Protein AF-A0A818J536-F1 (afdb_monomer_lite)

pLDDT: mean 85.76, std 17.05, range [38.12, 98.44]

Radius of gyration: 24.27 Å; chains: 1; bounding box: 69×27×53 Å

Sequence (63 aa):
MQIDNHNTTHQILDLEDLTFSQGSHFMSNKTCQLPNGSFRLQKKGYEEIHIPSLKPSRPNAEE

Secondary structure (DSSP, 8-state):
---------PPP--TTTTS-TTGGG----S--PPPTT-EEEEETTEEEEE-PPPPPPPS----

Structure (mmCIF, N/CA/C/O backbone):
data_AF-A0A818J536-F1
#
_entry.id   AF-A0A818J536-F1
#
loop_
_atom_site.group_PDB
_atom_site.id
_atom_site.type_symbol
_atom_site.label_atom_id
_atom_site.label_alt_id
_atom_site.label_comp_id
_atom_site.label_asym_id
_atom_site.label_entity_id
_atom_site.label_seq_id
_atom_site.pdbx_PDB_ins_code
_atom_site.Cartn_x
_atom_site.Cartn_y
_atom_site.Cartn_z
_atom_site.occupancy
_atom_site.B_iso_or_equiv
_atom_site.auth_seq_id
_atom_site.auth_comp_id
_atom_site.auth_asym_id
_atom_site.auth_atom_id
_atom_site.pdbx_PDB_model_num
ATOM 1 N N . MET A 1 1 ? 51.411 -21.052 -18.194 1.00 43.56 1 MET A N 1
ATOM 2 C CA . MET A 1 1 ? 50.121 -20.579 -17.656 1.00 43.56 1 MET A CA 1
ATOM 3 C C . MET A 1 1 ? 49.135 -20.612 -18.803 1.00 43.56 1 MET A C 1
ATOM 5 O O . MET A 1 1 ? 49.229 -19.772 -19.688 1.00 43.56 1 MET A O 1
ATOM 9 N N . GLN A 1 2 ? 48.311 -21.657 -18.860 1.00 38.12 2 GLN A N 1
ATOM 10 C CA . GLN A 1 2 ? 47.226 -21.742 -19.830 1.00 38.12 2 GLN A CA 1
ATOM 11 C C . GLN A 1 2 ? 46.166 -20.736 -19.370 1.00 38.12 2 GLN A C 1
ATOM 13 O O . GLN A 1 2 ? 45.735 -20.796 -18.223 1.00 38.12 2 GLN A O 1
ATOM 18 N N . ILE A 1 3 ? 45.849 -19.749 -20.205 1.00 52.25 3 ILE A N 1
ATOM 19 C CA . ILE A 1 3 ? 44.766 -18.805 -19.928 1.00 52.25 3 ILE A CA 1
ATOM 20 C C . ILE A 1 3 ? 43.482 -19.544 -20.288 1.00 52.25 3 ILE A C 1
ATOM 22 O O . ILE A 1 3 ? 43.245 -19.830 -21.463 1.00 52.25 3 ILE A O 1
ATOM 26 N N . ASP A 1 4 ? 42.699 -19.898 -19.274 1.00 50.50 4 ASP A N 1
ATOM 27 C CA . ASP A 1 4 ? 41.391 -20.514 -19.4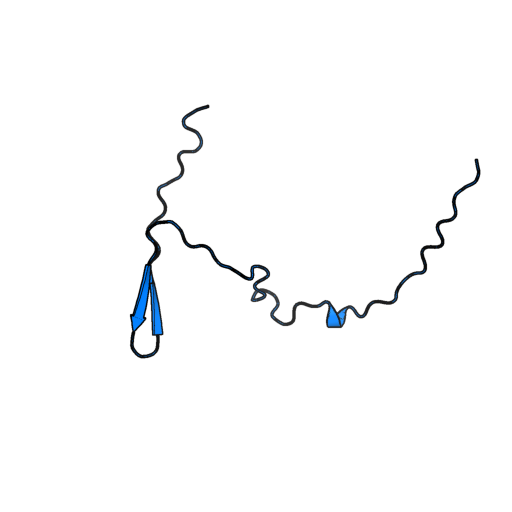47 1.00 50.50 4 ASP A CA 1
ATOM 28 C C . ASP A 1 4 ? 40.470 -19.494 -20.120 1.00 50.50 4 ASP A C 1
ATOM 30 O O . ASP A 1 4 ? 39.908 -18.592 -19.499 1.00 50.50 4 ASP A O 1
ATOM 34 N N . ASN A 1 5 ? 40.371 -19.595 -21.443 1.00 55.00 5 ASN A N 1
ATOM 35 C CA . ASN A 1 5 ? 39.486 -18.784 -22.255 1.00 55.00 5 ASN A CA 1
ATOM 36 C C . ASN A 1 5 ? 38.055 -19.281 -22.029 1.00 55.00 5 ASN A C 1
ATOM 38 O O . ASN A 1 5 ? 37.541 -20.106 -22.788 1.00 55.00 5 ASN A O 1
ATOM 42 N N . HIS A 1 6 ? 37.427 -18.817 -20.949 1.00 61.59 6 HIS A N 1
ATOM 43 C CA . HIS A 1 6 ? 36.001 -18.998 -20.729 1.00 61.59 6 HIS A CA 1
ATOM 44 C C . HIS A 1 6 ? 35.266 -18.361 -21.914 1.00 61.59 6 HIS A C 1
ATOM 46 O O . HIS A 1 6 ? 35.175 -17.141 -22.038 1.00 61.59 6 HIS A O 1
ATOM 52 N N . ASN A 1 7 ? 34.799 -19.205 -22.833 1.00 59.72 7 ASN A N 1
ATOM 53 C CA . ASN A 1 7 ? 33.921 -18.826 -23.927 1.00 59.72 7 ASN A CA 1
ATOM 54 C C . ASN A 1 7 ? 32.562 -18.441 -23.332 1.00 59.72 7 ASN A C 1
ATOM 56 O O . ASN A 1 7 ? 31.631 -19.245 -23.295 1.00 59.72 7 ASN A O 1
ATOM 60 N N . THR A 1 8 ? 32.469 -17.232 -22.787 1.00 62.97 8 THR A N 1
ATOM 61 C CA . THR A 1 8 ? 31.202 -16.672 -22.335 1.00 62.97 8 THR A CA 1
ATOM 62 C C . THR A 1 8 ? 30.443 -16.238 -23.581 1.00 62.97 8 THR A C 1
ATOM 6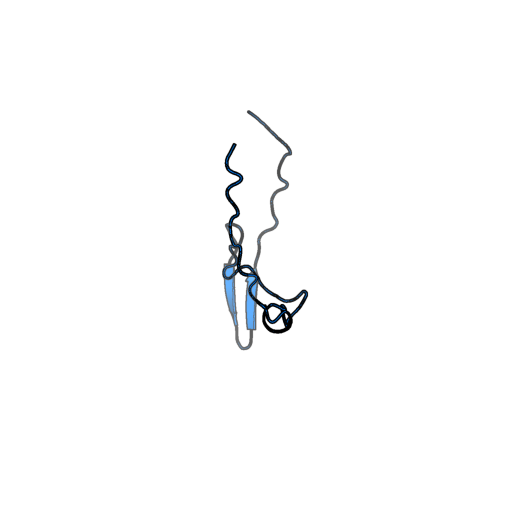4 O O . THR A 1 8 ? 30.623 -15.135 -24.089 1.00 62.97 8 THR A O 1
ATOM 67 N N . THR A 1 9 ? 29.622 -17.132 -24.126 1.00 76.06 9 THR A N 1
ATOM 68 C CA . THR A 1 9 ? 28.656 -16.783 -25.169 1.00 76.06 9 THR A CA 1
ATOM 69 C C . THR A 1 9 ? 27.741 -15.684 -24.629 1.00 76.06 9 THR A C 1
ATOM 71 O O . THR A 1 9 ? 27.022 -15.910 -23.653 1.00 76.06 9 THR A O 1
ATOM 74 N N . HIS A 1 10 ? 27.779 -14.491 -25.223 1.00 82.19 10 HIS A N 1
ATOM 75 C CA . HIS A 1 10 ? 26.911 -13.389 -24.813 1.00 82.19 10 HIS A CA 1
ATOM 76 C C . HIS A 1 10 ? 25.459 -13.696 -25.192 1.00 82.19 10 HIS A C 1
ATOM 78 O O . HIS A 1 10 ? 25.158 -13.974 -26.353 1.00 82.19 10 HIS A O 1
ATOM 84 N N . GLN A 1 11 ? 24.562 -13.644 -24.210 1.00 88.06 11 GLN A N 1
ATOM 85 C CA . GLN A 1 11 ? 23.125 -13.758 -24.437 1.00 88.06 11 GLN A CA 1
ATOM 86 C C . GLN A 1 11 ? 22.560 -12.376 -24.773 1.00 88.06 11 GLN A C 1
ATOM 88 O O . GLN A 1 11 ? 22.825 -11.409 -24.059 1.00 88.06 11 GLN A O 1
ATOM 93 N N . ILE A 1 12 ? 21.794 -12.283 -25.863 1.00 92.88 12 ILE A N 1
ATOM 94 C CA . ILE A 1 12 ? 21.012 -11.082 -26.173 1.00 92.88 12 ILE A CA 1
ATOM 95 C C . ILE A 1 12 ? 19.802 -11.086 -25.240 1.00 92.88 12 ILE A C 1
ATOM 97 O O . ILE A 1 12 ? 19.054 -12.061 -25.207 1.00 92.88 12 ILE A O 1
ATOM 101 N N . LEU A 1 13 ? 19.638 -10.008 -24.479 1.00 94.69 13 LEU A N 1
ATOM 102 C CA . LEU A 1 13 ? 18.512 -9.810 -23.574 1.00 94.69 13 LEU A CA 1
ATOM 103 C C . LEU A 1 13 ? 17.584 -8.751 -24.157 1.00 94.69 13 LEU A C 1
ATOM 105 O O . LEU A 1 13 ? 18.054 -7.725 -24.652 1.00 94.69 13 LEU A O 1
ATOM 109 N N . ASP A 1 14 ? 16.282 -8.988 -24.053 1.00 95.69 14 ASP A N 1
ATOM 110 C CA . ASP A 1 14 ? 15.295 -7.935 -24.237 1.00 95.69 14 ASP A CA 1
ATOM 111 C C . ASP A 1 14 ? 15.212 -7.124 -22.942 1.00 95.69 14 ASP A C 1
ATOM 113 O O . ASP A 1 14 ? 14.845 -7.637 -21.884 1.00 95.69 14 ASP A O 1
ATOM 117 N N . LEU A 1 15 ? 15.637 -5.865 -23.007 1.00 96.44 15 LEU A N 1
ATOM 118 C CA . LEU A 1 15 ? 15.633 -4.989 -21.843 1.00 96.44 15 LEU A CA 1
ATOM 119 C C . LEU A 1 15 ? 14.237 -4.446 -21.544 1.00 96.44 15 LEU A C 1
ATOM 121 O O . LEU A 1 15 ? 13.997 -4.102 -20.391 1.00 96.44 15 LEU A O 1
ATOM 125 N N . GLU A 1 16 ? 13.341 -4.395 -22.535 1.00 95.38 16 GLU A N 1
ATOM 126 C CA . GLU A 1 16 ? 11.968 -3.920 -22.354 1.00 95.38 16 GLU A CA 1
ATOM 127 C C . GLU A 1 16 ? 11.186 -4.893 -21.465 1.00 95.38 16 GLU A C 1
ATOM 129 O O . GLU A 1 16 ? 10.547 -4.477 -20.498 1.00 95.38 16 GLU A O 1
ATOM 134 N N . ASP A 1 17 ? 11.352 -6.196 -21.697 1.00 95.62 17 ASP A N 1
ATOM 135 C CA . ASP A 1 17 ? 10.761 -7.265 -20.880 1.00 95.62 17 ASP A CA 1
ATOM 136 C C . ASP A 1 17 ? 11.273 -7.277 -19.428 1.00 95.62 17 ASP A C 1
ATOM 138 O O . ASP A 1 17 ? 10.592 -7.758 -18.519 1.00 95.62 17 ASP A O 1
ATOM 142 N N . LEU A 1 18 ? 12.474 -6.746 -19.188 1.00 95.50 18 LEU A N 1
ATOM 143 C CA . LEU A 1 18 ? 13.065 -6.639 -17.851 1.00 95.50 18 LEU A CA 1
ATOM 144 C C . LEU A 1 18 ? 12.659 -5.355 -17.118 1.00 95.50 18 LEU A C 1
ATOM 146 O O . LEU A 1 18 ? 13.015 -5.179 -15.948 1.00 95.50 18 LEU A O 1
ATOM 150 N N . THR A 1 19 ? 11.929 -4.449 -17.771 1.00 96.06 19 THR A N 1
ATOM 151 C CA . THR A 1 19 ? 11.471 -3.218 -17.130 1.00 96.06 19 THR A CA 1
ATOM 152 C C . THR A 1 19 ? 10.359 -3.482 -16.115 1.00 96.06 19 THR A C 1
ATOM 154 O O . THR A 1 19 ? 9.504 -4.357 -16.259 1.00 96.06 19 THR A O 1
ATOM 157 N N . PHE A 1 20 ? 10.323 -2.663 -15.063 1.00 96.88 20 PHE A N 1
ATOM 158 C CA . PHE A 1 20 ? 9.185 -2.625 -14.151 1.00 96.88 20 PHE A CA 1
ATOM 159 C C . PHE A 1 20 ? 8.131 -1.668 -14.709 1.00 96.88 20 PHE A C 1
ATOM 161 O O . PHE A 1 20 ? 8.209 -0.462 -14.486 1.00 96.88 20 PHE A O 1
ATOM 168 N N . SER A 1 21 ? 7.117 -2.200 -15.393 1.00 96.00 21 SER A N 1
ATOM 169 C CA . SER A 1 21 ? 6.061 -1.397 -16.036 1.00 96.00 21 SER A CA 1
ATOM 170 C C . SER A 1 21 ? 5.305 -0.447 -15.089 1.00 96.00 21 SER A C 1
ATOM 172 O O . SER A 1 21 ? 4.806 0.588 -15.520 1.00 96.00 21 SER A O 1
ATOM 174 N N . GLN A 1 22 ? 5.237 -0.766 -13.790 1.00 96.94 22 GLN A N 1
ATOM 175 C CA . GLN A 1 22 ? 4.624 0.082 -12.752 1.00 96.94 22 GLN A CA 1
ATOM 176 C C . GLN A 1 22 ? 5.586 1.121 -12.144 1.00 96.94 22 GLN A C 1
ATOM 178 O O . GLN A 1 22 ? 5.174 1.923 -11.305 1.00 96.94 22 GLN A O 1
ATOM 183 N N . GLY A 1 23 ? 6.868 1.110 -12.520 1.00 95.12 23 GLY A N 1
ATOM 184 C CA . GLY A 1 23 ? 7.879 2.032 -12.003 1.00 95.12 23 GLY A CA 1
ATOM 185 C C . GLY A 1 23 ? 7.930 2.060 -10.471 1.00 95.12 23 GLY A C 1
ATOM 186 O O . GLY A 1 23 ? 8.069 1.023 -9.825 1.00 95.12 23 GLY A O 1
ATOM 187 N N . SER A 1 24 ? 7.775 3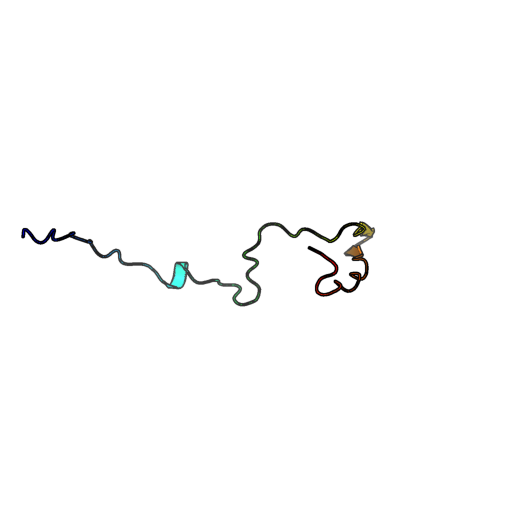.248 -9.877 1.00 96.69 24 SER A N 1
ATOM 188 C CA . SER A 1 24 ? 7.802 3.456 -8.418 1.00 96.69 24 SER A CA 1
ATOM 189 C C . SER A 1 24 ? 6.677 2.750 -7.649 1.00 96.69 24 SER A C 1
ATOM 191 O O . SER A 1 24 ? 6.785 2.594 -6.434 1.00 96.69 24 SER A O 1
ATOM 193 N N . HIS A 1 25 ? 5.619 2.298 -8.328 1.00 97.00 25 HIS A N 1
ATOM 194 C CA . HIS A 1 25 ? 4.545 1.504 -7.728 1.00 97.00 25 HIS A CA 1
ATOM 195 C C . HIS A 1 25 ? 4.830 -0.005 -7.728 1.00 97.00 25 HIS A C 1
ATOM 197 O O . HIS A 1 25 ? 4.009 -0.785 -7.238 1.00 97.00 25 HIS A O 1
ATOM 203 N N . PHE A 1 26 ? 5.971 -0.451 -8.264 1.00 96.69 26 PHE A N 1
ATOM 204 C CA . PHE A 1 26 ? 6.333 -1.862 -8.255 1.00 96.69 26 PHE A CA 1
ATOM 205 C C . PHE A 1 26 ? 6.587 -2.362 -6.824 1.00 96.69 26 PHE A C 1
ATOM 207 O O . PHE A 1 26 ? 7.586 -2.033 -6.185 1.00 96.69 26 PHE A O 1
ATOM 214 N N . MET A 1 27 ? 5.681 -3.205 -6.323 1.00 95.81 27 MET A N 1
ATOM 215 C CA . MET A 1 27 ? 5.850 -3.894 -5.045 1.00 95.81 27 MET A CA 1
ATOM 216 C C . MET A 1 27 ? 6.738 -5.130 -5.224 1.00 95.81 27 MET A C 1
ATOM 218 O O . MET A 1 27 ? 6.251 -6.239 -5.472 1.00 95.81 27 MET A O 1
ATOM 222 N N . SER A 1 28 ? 8.054 -4.942 -5.080 1.00 95.75 28 SER A N 1
ATOM 223 C CA . SER A 1 28 ? 9.020 -6.052 -5.065 1.00 95.75 28 SER A CA 1
ATOM 224 C C . SER A 1 28 ? 8.714 -7.056 -3.946 1.00 95.75 28 SER A C 1
ATOM 226 O O . SER A 1 28 ? 8.914 -8.259 -4.110 1.00 95.75 28 SER A O 1
ATOM 228 N N . ASN A 1 29 ? 8.188 -6.583 -2.812 1.00 95.88 29 ASN A N 1
ATOM 229 C CA . ASN A 1 29 ? 7.740 -7.427 -1.712 1.00 95.88 29 ASN A CA 1
ATOM 230 C C . ASN A 1 29 ? 6.345 -8.019 -1.994 1.00 95.88 29 ASN A C 1
ATOM 232 O O . ASN A 1 29 ? 5.364 -7.298 -2.153 1.00 95.88 29 ASN A O 1
ATOM 236 N N . LYS A 1 30 ? 6.238 -9.356 -2.000 1.00 94.88 30 LYS A N 1
ATOM 237 C CA . LYS A 1 30 ? 4.951 -10.066 -2.174 1.00 94.88 30 LYS A CA 1
ATOM 238 C C . LYS A 1 30 ? 4.088 -10.082 -0.915 1.00 94.88 30 LYS A C 1
ATOM 240 O O . LYS A 1 30 ? 2.882 -10.289 -0.995 1.00 94.88 30 LYS A O 1
ATOM 245 N N . THR A 1 31 ? 4.708 -9.870 0.241 1.00 95.19 31 THR A N 1
ATOM 246 C CA . THR A 1 31 ? 4.039 -9.831 1.541 1.00 95.19 31 THR A CA 1
ATOM 247 C C . THR A 1 31 ? 4.385 -8.543 2.273 1.00 95.19 31 THR A C 1
ATOM 249 O O . THR A 1 31 ? 5.496 -8.027 2.139 1.00 95.19 31 THR A O 1
ATOM 252 N N . CYS A 1 32 ? 3.449 -8.051 3.080 1.00 93.94 32 CYS A N 1
ATOM 253 C CA . CYS A 1 32 ? 3.659 -6.943 4.003 1.00 93.94 32 CYS A CA 1
ATOM 254 C C . CYS A 1 32 ? 3.339 -7.434 5.417 1.00 93.94 32 CYS A C 1
ATOM 256 O O . CYS A 1 32 ? 2.212 -7.854 5.686 1.00 93.94 32 CYS A O 1
ATOM 258 N N . GLN A 1 33 ? 4.334 -7.423 6.302 1.00 94.62 33 GLN A N 1
ATOM 259 C CA . GLN A 1 33 ? 4.136 -7.695 7.722 1.00 94.62 33 GLN A CA 1
ATOM 260 C C . GLN A 1 33 ? 3.881 -6.379 8.454 1.00 94.62 33 GLN A C 1
ATOM 262 O O . GLN A 1 33 ? 4.644 -5.424 8.320 1.00 94.62 33 GLN A O 1
ATOM 267 N N . LEU A 1 34 ? 2.804 -6.343 9.234 1.00 94.81 34 LEU A N 1
ATOM 268 C CA . LEU A 1 34 ? 2.440 -5.179 10.033 1.00 94.81 34 LEU A CA 1
ATOM 269 C C . LEU A 1 34 ? 2.996 -5.315 11.459 1.00 94.81 34 LEU A C 1
ATOM 271 O O . LEU A 1 34 ? 3.151 -6.440 11.942 1.00 94.81 34 LEU A O 1
ATOM 275 N N . PRO A 1 35 ? 3.269 -4.198 12.159 1.00 94.88 35 PRO A N 1
ATOM 276 C CA . PRO A 1 35 ? 3.699 -4.230 13.552 1.00 94.88 35 PRO A CA 1
ATOM 277 C C . PRO A 1 35 ? 2.715 -4.979 14.457 1.00 94.88 35 PRO A C 1
ATOM 279 O O . PRO A 1 35 ? 1.501 -4.953 14.233 1.00 94.88 35 PRO A O 1
ATOM 282 N N . ASN A 1 36 ? 3.225 -5.585 15.531 1.00 91.94 36 ASN A N 1
ATOM 283 C CA . ASN A 1 36 ? 2.386 -6.213 16.553 1.00 91.94 36 ASN A CA 1
ATOM 284 C C . ASN A 1 36 ? 1.350 -5.222 17.102 1.00 91.94 36 ASN A C 1
ATOM 286 O O . ASN A 1 36 ? 1.672 -4.069 17.383 1.00 91.94 36 ASN A O 1
ATOM 290 N N . GLY A 1 37 ? 0.112 -5.690 17.272 1.00 94.38 37 GLY A N 1
ATOM 291 C CA . GLY A 1 37 ? -1.023 -4.854 17.678 1.00 94.38 37 GLY A CA 1
ATOM 292 C C . GLY A 1 37 ? -1.749 -4.167 16.518 1.00 94.38 37 GLY A C 1
ATOM 293 O O . GLY A 1 37 ? -2.769 -3.527 16.754 1.00 94.38 37 GLY A O 1
ATOM 294 N N . SER A 1 38 ? -1.271 -4.316 15.277 1.00 97.31 38 SER A N 1
ATOM 295 C CA . SER A 1 38 ? -2.046 -3.919 14.096 1.00 97.31 38 SER A CA 1
ATOM 296 C C . SER A 1 38 ? -3.279 -4.806 13.932 1.00 97.31 38 SER A C 1
ATOM 298 O O . SER A 1 38 ? -3.225 -6.006 14.206 1.00 97.31 38 SER A O 1
ATOM 300 N N . PHE A 1 39 ? -4.381 -4.239 13.444 1.00 97.19 39 PHE A N 1
ATOM 301 C CA . PHE A 1 39 ? -5.621 -4.982 13.216 1.00 97.19 39 PHE A CA 1
ATOM 302 C C . PHE A 1 39 ? -6.364 -4.505 11.965 1.00 97.19 39 PHE A C 1
ATOM 304 O O . PHE A 1 39 ? -6.179 -3.382 11.493 1.00 97.19 39 PHE A O 1
ATOM 311 N N . ARG A 1 40 ? -7.203 -5.392 11.417 1.00 97.50 40 ARG A N 1
ATOM 312 C CA . ARG A 1 40 ? -8.017 -5.161 10.218 1.00 97.50 40 ARG A CA 1
ATOM 313 C C . ARG A 1 40 ? -9.495 -5.173 10.584 1.00 97.50 40 ARG A C 1
ATOM 315 O O . ARG A 1 40 ? -9.941 -6.103 11.252 1.00 97.50 40 ARG A O 1
ATOM 322 N N . LEU A 1 41 ? -10.257 -4.205 10.080 1.00 98.12 41 LEU A N 1
ATOM 323 C CA . LEU A 1 41 ? -11.719 -4.250 10.080 1.00 98.12 41 LEU A CA 1
ATOM 324 C C . LEU A 1 41 ? -12.250 -4.201 8.650 1.00 98.12 41 LEU A C 1
ATOM 326 O O . LEU A 1 41 ? -11.881 -3.324 7.872 1.00 98.12 41 LEU A O 1
ATOM 330 N N . GLN A 1 42 ? -13.158 -5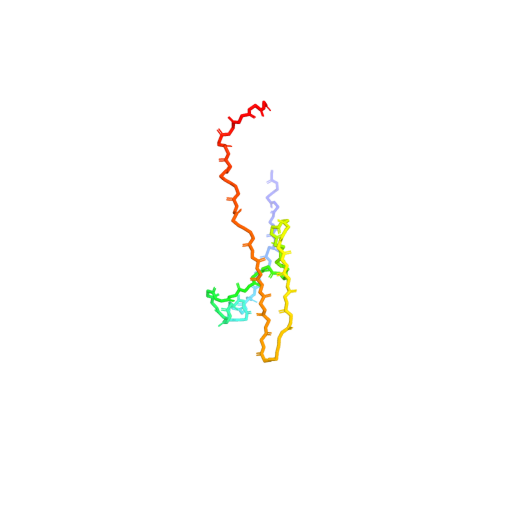.116 8.323 1.00 98.44 42 GLN A N 1
ATOM 331 C CA . GLN A 1 42 ? -13.876 -5.103 7.052 1.00 98.44 42 GLN A CA 1
ATOM 332 C C . GLN A 1 42 ? -15.188 -4.337 7.214 1.00 98.44 42 GLN A C 1
ATOM 334 O O . GLN A 1 42 ? -15.987 -4.640 8.101 1.00 98.44 42 GLN A O 1
ATOM 339 N N . LY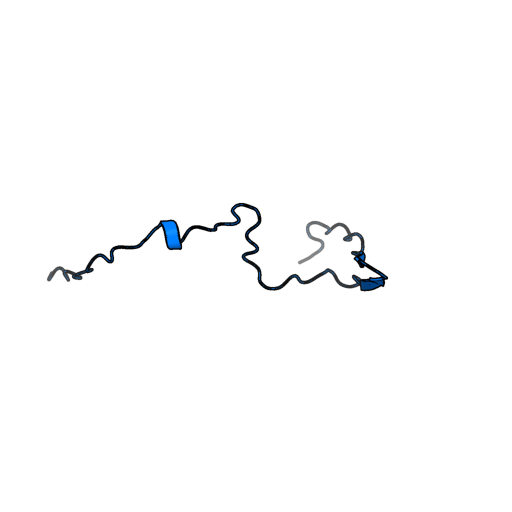S A 1 43 ? -15.410 -3.337 6.360 1.00 97.62 43 LYS A N 1
ATOM 340 C CA . LYS A 1 43 ? -16.635 -2.534 6.317 1.00 97.62 43 LYS A CA 1
ATOM 341 C C . LYS A 1 43 ? -17.236 -2.590 4.917 1.00 97.62 43 LYS A C 1
ATOM 343 O O . LYS A 1 43 ? -16.643 -3.101 3.968 1.00 97.62 43 LYS A O 1
ATOM 348 N N . LYS A 1 44 ? -18.457 -2.078 4.768 1.00 98.12 44 LYS A N 1
ATOM 349 C CA . LYS A 1 44 ? -19.115 -2.048 3.460 1.00 98.12 44 LYS A CA 1
ATOM 350 C C . LYS A 1 44 ? -18.346 -1.114 2.518 1.00 98.12 44 LYS A C 1
ATOM 352 O O . LYS A 1 44 ? -18.380 0.097 2.694 1.00 98.12 44 LYS A O 1
ATOM 357 N N . GLY A 1 45 ? -17.700 -1.692 1.506 1.00 97.88 45 GLY A N 1
ATOM 358 C CA . GLY A 1 45 ? -17.016 -0.962 0.435 1.00 97.88 45 GLY A CA 1
ATOM 359 C C . GLY A 1 45 ? -15.552 -0.611 0.703 1.00 97.88 45 GLY A C 1
ATOM 360 O O . GLY A 1 45 ? -14.925 -0.041 -0.183 1.00 97.88 45 GLY A O 1
ATOM 361 N N . TYR A 1 46 ? -14.999 -0.941 1.876 1.00 98.00 46 TYR A N 1
ATOM 362 C CA . TYR A 1 46 ? -13.593 -0.679 2.190 1.00 98.00 46 TYR A CA 1
ATOM 363 C C . TYR A 1 46 ? -13.084 -1.513 3.377 1.00 98.00 46 TYR A C 1
ATOM 365 O O . TYR A 1 46 ? -13.862 -2.024 4.186 1.00 98.00 46 TYR A O 1
ATOM 373 N N . GLU A 1 47 ? -11.761 -1.628 3.490 1.00 97.88 47 GLU A N 1
ATOM 374 C CA . GLU A 1 47 ? -11.086 -2.190 4.662 1.00 97.88 47 GLU A CA 1
ATOM 375 C C . GLU A 1 47 ? -10.358 -1.079 5.428 1.00 97.88 47 GLU A C 1
ATOM 377 O O . GLU A 1 47 ? -9.745 -0.194 4.832 1.00 97.88 47 GLU A O 1
ATOM 382 N N . GLU A 1 48 ? -10.408 -1.137 6.757 1.00 98.00 48 GLU A N 1
ATOM 383 C CA . GLU A 1 48 ? -9.612 -0.287 7.640 1.00 98.00 48 GLU A CA 1
ATOM 384 C C . GLU A 1 48 ? -8.468 -1.106 8.230 1.00 98.00 48 GLU A C 1
ATOM 386 O O . GLU A 1 48 ? -8.694 -2.133 8.874 1.00 98.00 48 GLU A O 1
ATOM 391 N N . ILE A 1 49 ? -7.241 -0.631 8.035 1.00 97.38 49 ILE A N 1
ATOM 392 C CA . ILE A 1 49 ? -6.044 -1.185 8.663 1.00 97.38 49 ILE A CA 1
ATOM 393 C C . ILE A 1 49 ? -5.549 -0.170 9.686 1.00 97.38 49 ILE A C 1
ATOM 395 O O . ILE A 1 49 ? -5.178 0.947 9.333 1.00 97.38 49 ILE A O 1
ATOM 399 N N . HIS A 1 50 ? -5.551 -0.562 10.955 1.00 97.62 50 HIS A N 1
ATOM 400 C CA . HIS A 1 50 ? -5.074 0.268 12.055 1.00 97.62 50 HIS A CA 1
ATOM 401 C C . HIS A 1 50 ? -3.679 -0.196 12.452 1.00 97.62 50 HIS A C 1
ATOM 403 O O . HIS A 1 50 ? -3.486 -1.367 12.783 1.00 97.62 50 HIS A O 1
ATOM 409 N N . ILE A 1 51 ? -2.715 0.725 12.409 1.00 96.56 51 ILE A N 1
ATOM 410 C CA . ILE A 1 51 ? -1.320 0.482 12.785 1.00 96.56 51 ILE A CA 1
ATOM 411 C C . ILE A 1 51 ? -1.037 1.259 14.075 1.00 96.56 51 ILE A C 1
ATOM 413 O O . ILE A 1 51 ? -1.266 2.471 14.102 1.00 96.56 51 ILE A O 1
ATOM 417 N N . PRO A 1 52 ? -0.558 0.610 15.149 1.00 95.25 52 PRO A N 1
ATOM 418 C CA . PRO A 1 52 ? -0.212 1.318 16.370 1.00 95.25 52 PRO A CA 1
ATOM 419 C C . PRO A 1 52 ? 1.014 2.205 16.145 1.00 95.25 52 PRO A C 1
ATOM 421 O O . PRO A 1 52 ? 1.928 1.853 15.395 1.00 95.25 52 PRO A O 1
ATOM 424 N N . SER A 1 53 ? 1.065 3.336 16.848 1.00 93.50 53 SER A N 1
ATOM 425 C CA . SER A 1 53 ? 2.260 4.176 16.873 1.00 93.50 53 SER A CA 1
ATOM 426 C C . SER A 1 53 ? 3.458 3.364 17.353 1.00 93.50 53 SER A C 1
ATOM 428 O O . SER A 1 53 ? 3.420 2.741 18.419 1.00 93.50 53 SER A O 1
ATOM 430 N N . LEU A 1 54 ? 4.537 3.386 16.573 1.00 88.88 54 LEU A N 1
ATOM 431 C CA . LEU A 1 54 ? 5.780 2.750 16.978 1.00 88.88 54 LEU A CA 1
ATOM 432 C C . LEU A 1 54 ? 6.324 3.471 18.210 1.00 88.88 54 LEU A C 1
ATOM 434 O O . LEU A 1 54 ? 6.399 4.701 18.250 1.00 88.88 54 LEU A O 1
ATOM 438 N N . LYS A 1 55 ? 6.715 2.700 19.227 1.00 84.19 55 LYS A N 1
ATOM 439 C CA . LYS A 1 55 ? 7.481 3.264 20.338 1.00 84.19 55 LYS A CA 1
ATOM 440 C C . LYS A 1 55 ? 8.826 3.735 19.779 1.00 84.19 55 LYS A C 1
ATOM 442 O O . LYS A 1 55 ? 9.403 3.013 18.964 1.00 84.19 55 LYS A O 1
ATOM 447 N N . PRO A 1 56 ? 9.334 4.906 20.198 1.00 84.81 56 PRO A N 1
ATOM 448 C CA . PRO A 1 56 ? 10.657 5.339 19.785 1.00 84.81 56 PRO A CA 1
ATOM 449 C C . PRO A 1 56 ? 11.656 4.250 20.167 1.00 84.81 56 PRO A C 1
ATOM 451 O O . PRO A 1 56 ? 11.734 3.846 21.332 1.00 84.81 56 PRO A O 1
ATOM 454 N N . SER A 1 57 ? 12.392 3.750 19.176 1.00 77.56 57 SER A N 1
ATOM 455 C CA . SER A 1 57 ? 13.532 2.890 19.454 1.00 77.56 57 SER A CA 1
ATOM 456 C C . SER A 1 57 ? 14.517 3.738 20.242 1.00 77.56 57 SER A C 1
ATOM 458 O O . SER A 1 57 ? 15.002 4.744 19.724 1.00 77.56 57 SER A O 1
ATOM 460 N N . ARG A 1 58 ? 14.795 3.371 21.498 1.00 74.25 58 ARG A N 1
ATOM 461 C CA . ARG A 1 58 ? 15.965 3.926 22.180 1.00 74.25 58 ARG A CA 1
ATOM 462 C C . ARG A 1 58 ? 17.165 3.530 21.317 1.00 74.25 58 ARG A C 1
ATOM 464 O O . ARG A 1 58 ? 17.310 2.333 21.061 1.00 74.25 58 ARG A O 1
ATOM 471 N N . PRO A 1 59 ? 17.969 4.473 20.803 1.00 66.19 59 PRO A N 1
ATOM 472 C CA . PRO A 1 59 ? 19.232 4.103 20.197 1.00 66.19 59 PRO A CA 1
ATOM 473 C C . PRO A 1 59 ? 20.102 3.558 21.337 1.00 66.19 59 PR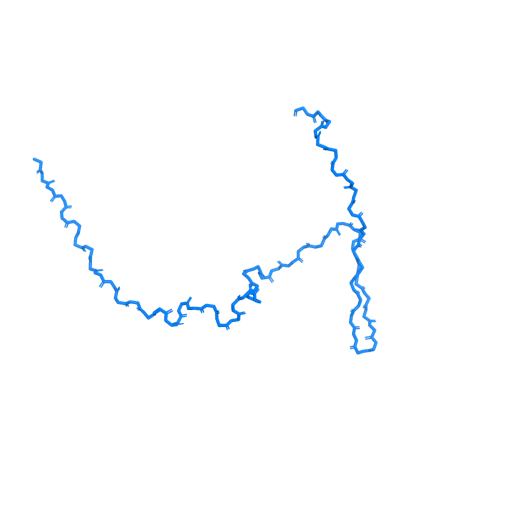O A C 1
ATOM 475 O O . PRO A 1 59 ? 20.641 4.325 22.123 1.00 66.19 59 PRO A O 1
ATOM 478 N N . ASN A 1 60 ? 20.129 2.230 21.457 1.00 63.41 60 ASN A N 1
ATOM 479 C CA . ASN A 1 60 ? 20.959 1.413 22.343 1.00 63.41 60 ASN A CA 1
ATOM 480 C C . ASN A 1 60 ? 20.826 1.703 23.852 1.00 63.41 60 ASN A C 1
ATOM 482 O O . ASN A 1 60 ? 21.518 2.549 24.408 1.00 63.41 60 ASN A O 1
ATOM 486 N N . ALA A 1 61 ? 19.991 0.919 24.538 1.00 58.56 61 ALA A N 1
ATOM 487 C CA . ALA A 1 61 ? 20.221 0.589 25.943 1.00 58.56 61 ALA A CA 1
ATOM 488 C C . ALA A 1 61 ? 20.590 -0.904 26.004 1.00 58.56 61 ALA A C 1
ATOM 490 O O . ALA A 1 61 ? 19.676 -1.723 26.046 1.00 58.56 61 ALA A O 1
ATOM 491 N N . GLU A 1 62 ? 21.911 -1.164 25.970 1.00 52.91 62 GLU A N 1
ATOM 492 C CA . GLU A 1 62 ? 22.626 -2.400 26.388 1.00 52.91 62 GLU A CA 1
ATOM 493 C C . GLU A 1 62 ? 22.410 -3.626 25.462 1.00 52.91 62 GLU A C 1
ATOM 495 O O . GLU A 1 62 ? 21.296 -3.859 25.009 1.00 52.91 62 GLU A O 1
ATOM 500 N N . GLU A 1 63 ? 23.372 -4.465 25.060 1.00 46.34 63 GLU A N 1
ATOM 501 C CA . GLU A 1 63 ? 24.806 -4.726 25.304 1.00 46.34 63 GLU A CA 1
ATOM 502 C C . GLU A 1 63 ? 25.327 -5.501 24.071 1.00 46.34 63 GLU A C 1
ATOM 504 O O . GLU A 1 63 ? 24.536 -6.300 23.508 1.00 46.34 63 GLU A O 1
#

Foldseek 3Di:
DDDPPPPPDDDDDDVVVVDDPVVPPDDPDPDDDADPPWDWDDDVPDIDIDHDDDDPDDPDDDD